Protein AF-A0A7C3L047-F1 (afdb_monomer_lite)

Foldseek 3Di:
DDPDDDDDDPPQDDVRPQKDKDFDPVDDWDQKDKDFDPVFPWDKDWPCPPDNPPCCVPPVDTDIDTDGDIDMDGTDPVRMDMDGD

Radius of gyration: 23.73 Å; chains: 1; bounding box: 47×29×59 Å

pLDDT: mean 83.47, std 9.04, range [54.69, 93.0]

Secondary structure (DSSP, 8-state):
--SS-----TTS-STTTTEEEEE--SS---SEEEEE-TTS--EEEETTSSS--HHHHHH----EEEE--EEEEES-GGGEEEEE-

Structure (mmCIF, N/CA/C/O backbone):
data_AF-A0A7C3L047-F1
#
_entry.id   AF-A0A7C3L047-F1
#
loop_
_atom_site.group_PDB
_atom_site.id
_atom_site.type_symbol
_atom_site.label_atom_id
_atom_site.label_alt_id
_atom_site.label_comp_id
_atom_site.label_asym_id
_atom_site.label_entity_id
_atom_site.label_seq_id
_atom_site.pdbx_PDB_ins_code
_atom_site.Cartn_x
_atom_site.Cartn_y
_atom_site.Cartn_z
_atom_site.occupancy
_atom_site.B_iso_or_equiv
_atom_site.auth_seq_id
_atom_site.auth_comp_id
_atom_site.auth_asym_id
_atom_site.auth_atom_id
_atom_site.pdbx_PDB_model_num
ATOM 1 N N . GLN A 1 1 ? 20.336 -12.577 -24.346 1.00 58.06 1 GLN A N 1
ATOM 2 C CA . GLN A 1 1 ? 19.337 -11.713 -23.678 1.00 58.06 1 GLN A CA 1
ATOM 3 C C . GLN A 1 1 ? 19.978 -11.142 -22.423 1.00 58.06 1 GLN A C 1
ATOM 5 O O . GLN A 1 1 ? 20.709 -11.874 -21.767 1.00 58.06 1 GLN A O 1
ATOM 10 N N . GLY A 1 2 ? 19.786 -9.852 -22.134 1.00 74.94 2 GLY A N 1
ATOM 11 C CA . GLY A 1 2 ? 20.269 -9.253 -20.884 1.00 74.94 2 GLY A CA 1
ATOM 12 C C . GLY A 1 2 ? 19.543 -9.827 -19.662 1.00 74.94 2 GLY A C 1
ATOM 13 O O . GLY A 1 2 ? 18.523 -10.497 -19.803 1.00 74.94 2 GLY A O 1
ATOM 14 N N . LYS A 1 3 ? 20.053 -9.552 -18.455 1.00 84.62 3 LYS A N 1
ATOM 15 C CA . LYS A 1 3 ? 19.473 -10.041 -17.187 1.00 84.62 3 LYS A CA 1
ATOM 16 C C . LYS A 1 3 ? 18.060 -9.492 -16.908 1.00 84.62 3 LYS A C 1
ATOM 18 O O . LYS A 1 3 ? 17.351 -10.036 -16.071 1.00 84.62 3 LYS A O 1
ATOM 23 N N . LEU A 1 4 ? 17.661 -8.422 -17.599 1.00 88.56 4 LEU A N 1
ATOM 24 C CA . LEU A 1 4 ? 16.401 -7.709 -17.402 1.00 88.56 4 LEU A CA 1
ATOM 25 C C . LEU A 1 4 ? 15.502 -7.815 -18.637 1.00 88.56 4 LEU A C 1
ATOM 27 O O . LEU A 1 4 ? 15.978 -7.778 -19.774 1.00 88.56 4 LEU A O 1
ATOM 31 N N . LYS A 1 5 ? 14.189 -7.893 -18.402 1.00 90.31 5 LYS A N 1
ATOM 32 C CA . LYS A 1 5 ? 13.162 -7.816 -19.444 1.00 90.31 5 LYS A CA 1
ATOM 33 C C . LYS A 1 5 ? 12.722 -6.362 -19.605 1.00 90.31 5 LYS A C 1
ATOM 35 O O . LYS A 1 5 ? 12.056 -5.825 -18.725 1.00 90.31 5 LYS A O 1
ATOM 40 N N . LEU A 1 6 ? 13.075 -5.747 -20.731 1.00 90.81 6 LEU A N 1
ATOM 41 C CA . LEU A 1 6 ? 12.622 -4.398 -21.065 1.00 90.81 6 LEU A CA 1
ATOM 42 C C . LEU A 1 6 ? 11.137 -4.420 -21.446 1.00 90.81 6 LEU A C 1
ATOM 44 O O . LEU A 1 6 ? 10.715 -5.218 -22.284 1.00 90.81 6 LEU A O 1
ATOM 48 N N . VAL A 1 7 ? 10.361 -3.522 -20.843 1.00 90.56 7 VAL A N 1
ATOM 49 C CA . VAL A 1 7 ? 8.960 -3.269 -21.186 1.00 90.56 7 VAL A CA 1
ATOM 50 C C . VAL A 1 7 ? 8.816 -1.780 -21.463 1.00 90.56 7 VAL A C 1
ATOM 52 O O . VAL A 1 7 ? 9.09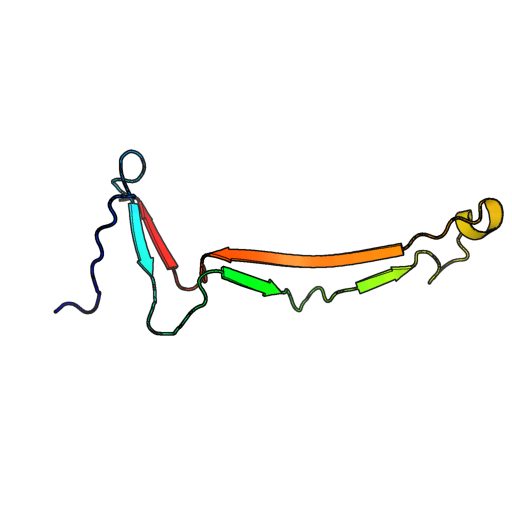4 -0.962 -20.593 1.00 90.56 7 VAL A O 1
ATOM 55 N N . VAL A 1 8 ? 8.384 -1.433 -22.675 1.00 89.94 8 VAL A N 1
ATOM 56 C CA . VAL A 1 8 ? 8.104 -0.045 -23.055 1.00 89.94 8 VAL A CA 1
ATOM 57 C C . VAL A 1 8 ? 6.625 0.221 -22.804 1.00 89.94 8 VAL A C 1
ATOM 59 O O . VAL A 1 8 ? 5.764 -0.397 -23.429 1.00 89.94 8 VAL A O 1
ATOM 62 N N . SER A 1 9 ? 6.332 1.114 -21.860 1.00 88.25 9 SER A N 1
ATOM 63 C CA . SER A 1 9 ? 4.962 1.493 -21.516 1.00 88.25 9 SER A CA 1
ATOM 64 C C . SER A 1 9 ? 4.548 2.744 -22.292 1.00 88.25 9 SER A C 1
ATOM 66 O O . SER A 1 9 ? 5.220 3.767 -22.176 1.00 88.25 9 SER A O 1
ATOM 68 N N . PRO A 1 10 ? 3.422 2.734 -23.029 1.00 90.75 10 PRO A N 1
ATOM 69 C CA . PRO A 1 10 ? 2.916 3.933 -23.695 1.00 90.75 10 PRO A CA 1
ATOM 70 C C . PRO A 1 10 ? 2.371 4.983 -22.712 1.00 90.75 10 PRO A C 1
ATOM 72 O O . PRO A 1 10 ? 2.039 6.085 -23.138 1.00 90.75 10 PRO A O 1
ATOM 75 N N . TYR A 1 11 ? 2.264 4.645 -21.423 1.00 88.50 11 TYR A N 1
ATOM 76 C CA . TYR A 1 11 ? 1.716 5.513 -20.379 1.00 88.50 11 TYR A CA 1
ATOM 77 C C . TYR A 1 11 ? 2.770 6.387 -19.682 1.00 88.50 11 TYR A C 1
ATOM 79 O O . TYR A 1 11 ? 2.402 7.318 -18.974 1.00 88.50 11 TYR A O 1
ATOM 87 N N . LEU A 1 12 ? 4.064 6.111 -19.876 1.00 87.38 12 LEU A N 1
ATOM 88 C CA . LEU A 1 12 ? 5.161 6.940 -19.367 1.00 87.38 12 LEU A CA 1
ATOM 89 C C . LEU A 1 12 ? 5.555 7.946 -20.451 1.00 87.38 12 LEU A C 1
ATOM 91 O O . LEU A 1 12 ? 6.432 7.663 -21.260 1.00 87.38 12 LEU A O 1
ATOM 95 N N . ARG A 1 13 ? 4.818 9.059 -20.540 1.00 89.94 13 ARG A N 1
ATOM 96 C CA . ARG A 1 13 ? 5.028 10.103 -21.555 1.00 89.94 13 ARG A CA 1
ATOM 97 C C . ARG A 1 13 ? 4.942 11.510 -20.962 1.00 89.94 13 ARG A C 1
ATOM 99 O O . ARG A 1 13 ? 4.255 11.713 -19.958 1.00 89.94 13 ARG A O 1
ATOM 106 N N . GLY A 1 14 ? 5.556 12.487 -21.625 1.00 90.81 14 GLY A N 1
ATOM 107 C CA . GLY A 1 14 ? 5.491 13.905 -21.275 1.00 90.81 14 GLY A CA 1
ATOM 108 C C . GLY A 1 14 ? 6.347 14.210 -20.051 1.00 90.81 14 GLY A C 1
ATOM 109 O O . GLY A 1 14 ? 7.558 14.038 -20.072 1.00 90.81 14 GLY A O 1
ATOM 110 N N . SER A 1 15 ? 5.725 14.610 -18.940 1.00 90.62 15 SER A N 1
ATOM 111 C CA . SER A 1 15 ? 6.448 14.891 -17.687 1.00 90.62 15 SER A CA 1
ATOM 112 C C . SER A 1 15 ? 7.181 13.680 -17.093 1.00 90.62 15 SER A C 1
ATOM 114 O O . SER A 1 15 ? 7.907 13.842 -16.116 1.00 90.62 15 SER A O 1
ATOM 116 N N . TYR A 1 16 ? 6.976 12.484 -17.652 1.00 89.62 16 TYR A N 1
ATOM 117 C CA . TYR A 1 16 ? 7.589 11.233 -17.214 1.00 89.62 16 TYR A CA 1
ATOM 118 C C . TYR A 1 16 ? 8.614 10.664 -18.206 1.00 89.62 16 TYR A C 1
ATOM 120 O O . TYR A 1 16 ? 9.022 9.518 -18.037 1.00 89.62 16 TYR A O 1
ATOM 128 N N . ASP A 1 17 ? 9.011 11.418 -19.235 1.00 90.50 17 ASP A N 1
ATOM 129 C CA . ASP A 1 17 ? 9.900 10.915 -20.297 1.00 90.50 17 ASP A CA 1
ATOM 130 C C . ASP A 1 17 ? 11.281 10.486 -19.765 1.00 90.50 17 ASP A C 1
ATOM 132 O O . ASP A 1 17 ? 11.840 9.493 -20.226 1.00 90.50 17 ASP A O 1
ATOM 136 N N . ASP A 1 18 ? 11.781 11.169 -18.732 1.00 92.88 18 ASP A N 1
ATOM 137 C CA . ASP A 1 18 ? 13.073 10.876 -18.094 1.00 92.88 18 ASP A CA 1
ATOM 138 C C . ASP A 1 18 ? 12.981 9.826 -16.973 1.00 92.88 18 ASP A C 1
ATOM 140 O O . ASP A 1 18 ? 13.970 9.522 -16.302 1.00 92.88 18 ASP A O 1
ATOM 144 N N . TYR A 1 19 ? 11.789 9.273 -16.728 1.00 93.00 19 TYR A N 1
ATOM 145 C CA . TYR A 1 19 ? 11.565 8.338 -15.633 1.00 93.00 19 TYR A CA 1
ATOM 146 C C . TYR A 1 19 ? 11.832 6.913 -16.094 1.00 93.00 19 TYR A C 1
ATOM 148 O O . TYR A 1 19 ? 11.320 6.448 -17.114 1.00 93.00 19 TYR A O 1
ATOM 156 N N . TRP A 1 20 ? 12.549 6.163 -15.266 1.00 91.19 20 TRP A N 1
ATOM 157 C CA . TRP A 1 20 ? 12.691 4.724 -15.437 1.00 91.19 20 TRP A CA 1
ATOM 158 C C . TRP A 1 20 ? 12.293 3.988 -14.163 1.00 91.19 20 TRP A C 1
ATOM 160 O O . TRP A 1 20 ? 12.462 4.484 -13.050 1.00 91.19 20 TRP A O 1
ATOM 170 N N . PHE A 1 21 ? 11.775 2.772 -14.342 1.00 91.38 21 PHE A N 1
ATOM 171 C CA . PHE A 1 21 ? 11.365 1.899 -13.249 1.00 91.38 21 PHE A CA 1
ATOM 172 C C . PHE A 1 21 ? 11.907 0.487 -13.463 1.00 91.38 21 PHE A C 1
ATOM 174 O O . PHE A 1 21 ? 11.886 -0.046 -14.574 1.00 91.38 21 PHE A O 1
ATOM 181 N N . LEU A 1 22 ? 12.359 -0.133 -12.381 1.00 91.12 22 LEU A N 1
ATOM 182 C CA . LEU A 1 22 ? 12.784 -1.521 -12.309 1.00 91.12 22 LEU A CA 1
ATOM 183 C C . LEU A 1 22 ? 11.922 -2.237 -11.271 1.00 91.12 22 LEU A C 1
ATOM 185 O O . LEU A 1 22 ? 11.882 -1.835 -10.112 1.00 91.12 22 LEU A O 1
ATOM 189 N N . LEU A 1 23 ? 11.252 -3.308 -11.689 1.00 89.81 23 LEU A N 1
ATOM 190 C CA . LEU A 1 23 ? 10.375 -4.102 -10.832 1.00 89.81 23 LEU A CA 1
ATOM 191 C C . LEU A 1 23 ? 10.917 -5.528 -10.713 1.00 89.81 23 LEU A C 1
ATOM 193 O O . LEU A 1 23 ? 11.117 -6.202 -11.729 1.00 89.81 23 LEU A O 1
ATOM 197 N N . ASP A 1 24 ? 11.108 -6.009 -9.486 1.00 90.12 24 ASP A N 1
ATOM 198 C CA . ASP A 1 24 ? 11.342 -7.431 -9.240 1.00 90.12 24 ASP A CA 1
ATOM 199 C C . ASP A 1 24 ? 10.012 -8.193 -9.338 1.00 90.12 24 ASP A C 1
ATOM 201 O O . ASP A 1 24 ? 9.120 -8.058 -8.502 1.00 90.12 24 ASP A O 1
ATOM 205 N N . SER A 1 25 ? 9.885 -8.989 -10.401 1.00 86.62 25 SER A N 1
ATOM 206 C CA . SER A 1 25 ? 8.719 -9.831 -10.705 1.00 86.62 25 SER A CA 1
ATOM 207 C C . SER A 1 25 ? 9.037 -11.327 -10.624 1.00 86.62 25 SER A C 1
ATOM 209 O O . SER A 1 25 ? 8.304 -12.154 -11.166 1.00 86.62 25 SER A O 1
ATOM 211 N N . THR A 1 26 ? 10.127 -11.701 -9.945 1.00 87.88 26 THR A N 1
ATOM 212 C CA . THR A 1 26 ? 10.538 -13.109 -9.795 1.00 87.88 26 THR A CA 1
ATOM 213 C C . THR A 1 26 ? 9.520 -13.958 -9.034 1.00 87.88 26 THR A C 1
ATOM 215 O O . THR A 1 26 ? 9.470 -15.175 -9.215 1.00 87.88 26 THR A O 1
ATOM 218 N N . ARG A 1 27 ? 8.695 -13.331 -8.189 1.00 84.81 27 ARG A N 1
ATOM 219 C CA . ARG A 1 27 ? 7.641 -13.983 -7.409 1.00 84.81 27 ARG A CA 1
ATOM 220 C C . ARG A 1 27 ? 6.272 -13.469 -7.829 1.00 84.81 27 ARG A C 1
ATOM 222 O O . ARG A 1 27 ? 6.112 -12.303 -8.178 1.00 84.81 27 ARG A O 1
ATOM 229 N N . ALA A 1 28 ? 5.268 -14.336 -7.740 1.00 85.06 28 ALA A N 1
ATOM 230 C CA . ALA A 1 28 ? 3.886 -13.935 -7.949 1.00 85.06 28 ALA A CA 1
ATOM 231 C C . ALA A 1 28 ? 3.449 -12.977 -6.830 1.00 85.06 28 ALA A C 1
ATOM 233 O O . ALA A 1 28 ? 3.419 -13.345 -5.655 1.00 85.06 28 ALA A O 1
ATOM 234 N N . VAL A 1 29 ? 3.100 -11.749 -7.208 1.00 83.75 29 VAL A N 1
ATOM 235 C CA . VAL A 1 29 ? 2.591 -10.711 -6.309 1.00 83.75 29 VAL A CA 1
ATOM 236 C C . VAL A 1 29 ? 1.182 -10.340 -6.762 1.00 83.75 29 VAL A C 1
ATOM 238 O O . VAL A 1 29 ? 0.912 -10.237 -7.959 1.00 83.75 29 VAL A O 1
ATOM 241 N N . ARG A 1 30 ? 0.258 -10.171 -5.811 1.00 85.75 30 ARG A N 1
ATOM 242 C CA . ARG A 1 30 ? -1.100 -9.706 -6.124 1.00 85.75 30 ARG A CA 1
ATOM 243 C C . ARG A 1 30 ? -1.053 -8.267 -6.637 1.00 85.75 30 ARG A C 1
ATOM 245 O O . ARG A 1 30 ? -0.270 -7.462 -6.145 1.00 85.75 30 ARG A O 1
ATOM 252 N N . SER A 1 31 ? -1.930 -7.938 -7.584 1.00 83.25 31 SER A N 1
ATOM 253 C CA . SER A 1 31 ? -2.027 -6.580 -8.133 1.00 83.25 31 SER A CA 1
ATOM 254 C C . SER A 1 31 ? -2.391 -5.546 -7.067 1.00 83.25 31 SER A C 1
ATOM 256 O O . SER A 1 31 ? -1.855 -4.446 -7.097 1.00 83.25 31 SER A O 1
ATOM 258 N N . VAL A 1 32 ? -3.245 -5.914 -6.107 1.00 89.69 32 VAL A N 1
ATOM 259 C CA . VAL A 1 32 ? -3.630 -5.088 -4.955 1.00 89.69 32 VAL A CA 1
ATOM 260 C C . VAL A 1 32 ? -3.262 -5.810 -3.665 1.00 89.69 32 VAL A C 1
ATOM 262 O O . VAL A 1 32 ? -3.583 -6.991 -3.489 1.00 89.69 32 VAL A O 1
ATOM 265 N N . ILE A 1 33 ? -2.594 -5.094 -2.761 1.00 90.75 33 ILE A N 1
ATOM 266 C CA . ILE A 1 33 ? -2.096 -5.639 -1.498 1.00 90.75 33 ILE A CA 1
ATOM 267 C C . ILE A 1 33 ? -2.590 -4.780 -0.342 1.00 90.75 33 ILE A C 1
ATOM 269 O O . ILE A 1 33 ? -2.371 -3.571 -0.316 1.00 90.75 33 ILE A O 1
ATOM 273 N N . LEU A 1 34 ? -3.219 -5.434 0.635 1.00 90.69 34 LEU A N 1
ATOM 274 C CA . LEU A 1 34 ? -3.485 -4.873 1.954 1.00 90.69 34 LEU A CA 1
ATOM 275 C C . L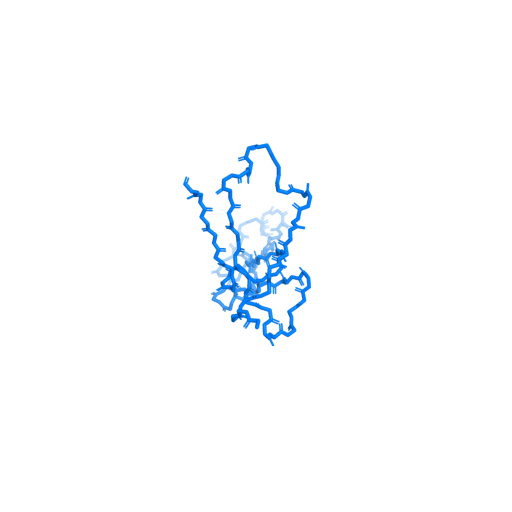EU A 1 34 ? -2.294 -5.188 2.864 1.00 90.69 34 LEU A C 1
ATOM 277 O O . LEU A 1 34 ? -2.037 -6.349 3.179 1.00 90.69 34 LEU A O 1
ATOM 281 N N . GLN A 1 35 ? -1.578 -4.155 3.295 1.00 88.94 35 GLN A N 1
ATOM 282 C CA . GLN A 1 35 ? -0.534 -4.253 4.309 1.00 88.94 35 GLN A CA 1
ATOM 283 C C . GLN A 1 35 ? -1.140 -3.906 5.670 1.00 88.94 35 GLN A C 1
ATOM 285 O O . GLN A 1 35 ? -1.463 -2.749 5.952 1.00 88.94 35 GLN A O 1
ATOM 290 N N . GLN A 1 36 ? -1.302 -4.926 6.509 1.00 89.50 36 GLN A N 1
ATOM 291 C CA . GLN A 1 36 ? -1.710 -4.763 7.901 1.00 89.50 36 GLN A CA 1
ATOM 292 C C . GLN A 1 36 ? -0.469 -4.552 8.764 1.00 89.50 36 GLN A C 1
ATOM 294 O O . GLN A 1 36 ? 0.504 -5.302 8.659 1.00 89.50 36 GLN A O 1
ATOM 299 N N . ARG A 1 37 ? -0.487 -3.514 9.601 1.00 85.38 37 ARG A N 1
ATOM 300 C CA . ARG A 1 37 ? 0.606 -3.244 10.533 1.00 85.38 37 ARG A CA 1
ATOM 301 C C . ARG A 1 37 ? 0.419 -4.069 11.800 1.00 85.38 37 ARG A C 1
ATOM 303 O O . ARG A 1 37 ? -0.552 -3.878 12.520 1.00 85.38 37 ARG A O 1
ATOM 310 N N . SER A 1 38 ? 1.365 -4.961 12.077 1.00 82.31 38 SER A N 1
ATOM 311 C CA . SER A 1 38 ? 1.330 -5.812 13.270 1.00 82.31 38 SER A CA 1
ATOM 312 C C . SER A 1 38 ? 1.590 -5.049 14.573 1.00 82.31 38 SER A C 1
ATOM 314 O O . SER A 1 38 ? 1.214 -5.535 15.630 1.00 82.31 38 SER A O 1
ATOM 316 N N . ASP A 1 39 ? 2.217 -3.867 14.519 1.00 83.00 39 ASP A N 1
ATOM 317 C CA . ASP A 1 39 ? 2.481 -3.027 15.699 1.00 83.00 39 ASP A CA 1
ATOM 318 C C . ASP A 1 39 ? 1.246 -2.287 16.227 1.00 83.00 39 ASP A C 1
ATOM 320 O O . ASP A 1 39 ? 1.272 -1.799 17.350 1.00 83.00 39 ASP A O 1
ATOM 324 N N . VAL A 1 40 ? 0.178 -2.188 15.431 1.00 80.06 40 VAL A N 1
ATOM 325 C CA . VAL A 1 40 ? -1.108 -1.638 15.876 1.00 80.06 40 VAL A CA 1
ATOM 326 C C . VAL A 1 40 ? -2.191 -2.638 15.488 1.00 80.06 40 VAL A C 1
ATOM 328 O O . VAL A 1 40 ? -2.801 -2.482 14.421 1.00 80.06 40 VAL A O 1
ATOM 331 N N . PRO A 1 41 ? -2.398 -3.693 16.301 1.00 77.25 41 PRO A N 1
ATOM 332 C CA . PRO A 1 41 ? -3.511 -4.602 16.089 1.00 77.25 41 PRO A CA 1
ATOM 333 C C . PRO A 1 41 ? -4.834 -3.833 16.177 1.00 77.25 41 PRO A C 1
ATOM 335 O O . PRO A 1 41 ? -4.892 -2.698 16.652 1.00 77.25 41 PRO A O 1
ATOM 338 N N . VAL A 1 42 ? -5.908 -4.445 15.681 1.00 80.62 42 VAL A N 1
ATOM 339 C CA . VAL A 1 42 ? -7.244 -3.865 15.823 1.00 80.62 42 VAL A CA 1
ATOM 340 C C . VAL A 1 42 ? -7.585 -3.831 17.304 1.00 80.62 42 VAL A C 1
ATOM 342 O O . VAL A 1 42 ? -7.833 -4.868 17.914 1.00 80.62 42 VAL A O 1
ATOM 345 N N . GLU A 1 43 ? -7.584 -2.632 17.867 1.00 78.19 43 GLU A N 1
ATOM 346 C CA . GLU A 1 43 ? -7.878 -2.412 19.274 1.00 78.19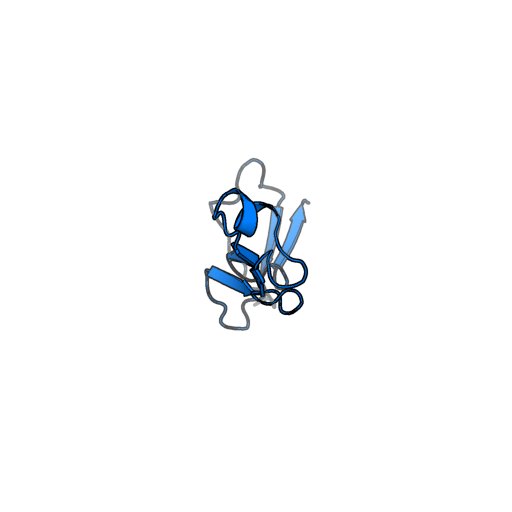 43 GLU A CA 1
ATOM 347 C C . GLU A 1 43 ? -9.265 -1.804 19.392 1.00 78.19 43 GLU A C 1
ATOM 349 O O . GLU A 1 43 ? -9.541 -0.712 18.882 1.00 78.19 43 GLU A O 1
ATOM 354 N N . PHE A 1 44 ? -10.140 -2.545 20.062 1.00 80.38 44 PHE A N 1
ATOM 355 C CA . PHE A 1 44 ? -11.416 -2.033 20.517 1.00 80.38 44 PHE A CA 1
ATOM 356 C C . PHE A 1 44 ? -11.207 -1.359 21.869 1.00 80.38 44 PHE A C 1
ATOM 358 O O . PHE A 1 44 ? -10.745 -1.996 22.817 1.00 80.38 44 PHE A O 1
ATOM 365 N N . SER A 1 45 ? -11.548 -0.079 21.956 1.00 78.25 45 SER A N 1
ATOM 366 C CA . SER A 1 45 ? -11.500 0.672 23.203 1.00 78.25 45 SER A CA 1
ATOM 367 C C . SER A 1 45 ? -12.894 1.156 23.574 1.00 78.25 45 SER A C 1
ATOM 369 O O . SER A 1 45 ? -13.612 1.758 22.774 1.00 78.25 45 SER A O 1
ATOM 371 N N . ALA A 1 46 ? -13.278 0.886 24.817 1.00 79.44 46 ALA A N 1
ATOM 372 C CA . ALA A 1 46 ? -14.440 1.489 25.445 1.00 79.44 46 ALA A CA 1
ATOM 373 C C . ALA A 1 46 ? -13.933 2.551 26.416 1.00 79.44 46 ALA A C 1
ATOM 375 O O . ALA 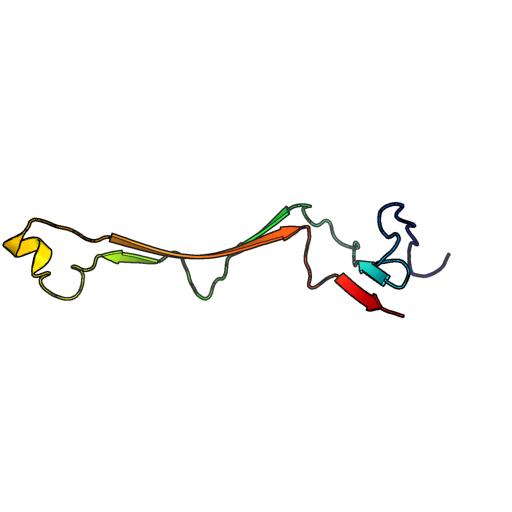A 1 46 ? -13.062 2.269 27.239 1.00 79.44 46 ALA A O 1
ATOM 376 N N . LEU A 1 47 ? -14.482 3.763 26.347 1.00 69.50 47 LEU A N 1
ATOM 377 C CA . LEU A 1 47 ? -14.062 4.851 27.240 1.00 69.50 47 LEU A CA 1
ATOM 378 C C . LEU A 1 47 ? -14.354 4.539 28.724 1.00 69.50 47 LEU A C 1
ATOM 380 O O . LEU A 1 47 ? -13.804 5.165 29.620 1.00 69.50 47 LEU A O 1
ATOM 384 N N . GLU A 1 48 ? -15.208 3.550 28.975 1.00 69.19 48 GLU A N 1
ATOM 385 C CA . GLU A 1 48 ? -15.625 3.097 30.302 1.00 69.19 48 GLU A CA 1
ATOM 386 C C . GLU A 1 48 ? -14.636 2.134 30.963 1.00 69.19 48 GLU A C 1
ATOM 388 O O . GLU A 1 48 ? -14.768 1.842 32.148 1.00 69.19 48 GLU A O 1
ATOM 393 N N . SER A 1 49 ? -13.645 1.619 30.223 1.00 59.25 49 SER A N 1
ATOM 394 C CA . SER A 1 49 ? -12.819 0.498 30.690 1.00 59.25 49 SER A CA 1
ATOM 395 C C . SER A 1 49 ? -11.783 0.869 31.761 1.00 59.25 49 SER A C 1
ATOM 397 O O . SER A 1 49 ? -11.009 0.006 32.167 1.00 59.25 49 SER A O 1
ATOM 399 N N . GLY A 1 50 ? -11.724 2.127 32.208 1.00 56.00 50 GLY A N 1
ATOM 400 C CA . GLY A 1 50 ? -10.730 2.587 33.189 1.00 56.00 50 GLY A CA 1
ATOM 401 C C . GLY A 1 50 ? -11.211 3.640 34.187 1.00 56.00 50 GLY A C 1
ATOM 402 O O . GLY A 1 50 ? -10.569 3.838 35.215 1.00 56.00 50 GLY A O 1
ATOM 403 N N . SER A 1 51 ? -12.340 4.298 33.938 1.00 54.69 51 SER A N 1
ATOM 404 C CA . SER A 1 51 ? -12.913 5.291 34.843 1.00 54.69 51 SER A CA 1
ATOM 405 C C . SER A 1 51 ? -14.421 5.349 34.641 1.00 54.69 51 SER A C 1
ATOM 407 O O . SER A 1 51 ? -14.914 5.220 33.523 1.00 54.69 51 SER A O 1
ATOM 409 N N . GLN A 1 52 ? -15.162 5.522 35.737 1.00 60.59 52 GLN A N 1
ATOM 410 C CA . GLN A 1 52 ? -16.601 5.766 35.693 1.00 60.59 52 GLN A CA 1
ATOM 411 C C . GLN A 1 52 ? -16.859 7.000 34.823 1.00 60.59 52 GLN A C 1
ATOM 413 O O . GLN A 1 52 ? -16.592 8.135 35.216 1.00 60.59 52 GLN A O 1
ATOM 418 N N . SER A 1 53 ? -17.306 6.740 33.601 1.00 67.06 53 SER A N 1
ATOM 419 C CA . SER A 1 53 ? -17.577 7.733 32.576 1.00 67.06 53 SER A CA 1
ATOM 420 C C . SER A 1 53 ? -18.716 8.639 33.053 1.00 67.06 53 SER A C 1
ATOM 422 O O . SER A 1 53 ? -19.863 8.211 33.172 1.00 67.06 53 SER A O 1
ATOM 424 N N . GLU A 1 54 ? -18.412 9.910 33.330 1.00 73.19 54 GLU A N 1
ATOM 425 C CA . GLU A 1 54 ? -19.409 10.908 33.752 1.00 73.19 54 GLU A CA 1
ATOM 426 C C . GLU A 1 54 ? -20.553 11.035 32.729 1.00 73.19 54 GLU A C 1
ATOM 428 O O . GLU A 1 54 ? -21.699 11.323 33.078 1.00 73.19 54 GLU A O 1
ATOM 433 N N . SER A 1 55 ? -20.247 10.815 31.444 1.00 71.44 55 SER A N 1
ATOM 434 C CA . SER A 1 55 ? -21.234 10.846 30.366 1.00 71.44 55 SER A CA 1
ATOM 435 C C . SER A 1 55 ? -22.146 9.626 30.346 1.00 71.44 55 SER A C 1
ATOM 437 O O . SER A 1 55 ? -23.290 9.765 29.917 1.00 71.44 55 SER A O 1
ATOM 439 N N . ALA A 1 56 ? -21.666 8.468 30.801 1.00 70.50 56 ALA A N 1
ATOM 440 C CA . ALA A 1 56 ? -22.498 7.284 30.971 1.00 70.50 56 ALA A CA 1
ATOM 441 C C . ALA A 1 56 ? -23.486 7.509 32.122 1.00 70.50 56 ALA A C 1
ATOM 443 O O . ALA A 1 56 ? -24.678 7.321 31.940 1.00 70.50 56 ALA A O 1
ATOM 444 N N . TRP A 1 57 ? -23.019 8.043 33.258 1.00 70.25 57 TRP A N 1
ATOM 445 C CA . TRP A 1 57 ? -23.865 8.268 34.437 1.00 70.25 57 TRP A CA 1
ATOM 446 C C . TRP A 1 57 ? -24.896 9.399 34.280 1.00 70.25 57 TRP A C 1
ATOM 448 O O . TRP A 1 57 ? -26.073 9.207 34.563 1.00 70.25 57 TRP A O 1
ATOM 458 N N . TRP A 1 58 ? -24.486 10.594 33.839 1.00 80.62 58 TRP A N 1
ATOM 459 C CA . TRP A 1 58 ? -25.404 11.745 33.779 1.00 80.62 58 TRP A CA 1
ATOM 460 C C . TRP A 1 58 ? -26.260 11.799 32.517 1.00 80.62 58 TRP A C 1
ATOM 462 O O . TRP A 1 58 ? -27.224 12.563 32.468 1.00 80.62 58 TRP A O 1
ATOM 472 N N . ARG A 1 59 ? -25.845 11.105 31.451 1.00 82.56 59 ARG A N 1
ATOM 473 C CA . ARG A 1 59 ? -26.405 11.304 30.106 1.00 82.56 59 ARG A CA 1
ATOM 474 C C . ARG A 1 59 ? -26.686 10.007 29.347 1.00 82.56 59 ARG A C 1
ATOM 476 O O . ARG A 1 59 ? -27.055 10.118 28.181 1.00 82.56 59 ARG A O 1
ATOM 483 N N . ASP A 1 60 ? -26.480 8.830 29.945 1.00 75.12 60 ASP A N 1
ATOM 484 C CA . ASP A 1 60 ? -26.621 7.524 29.276 1.00 75.12 60 ASP A CA 1
ATOM 485 C C . ASP A 1 60 ? -25.882 7.459 27.922 1.00 75.12 60 ASP A C 1
ATOM 487 O O . ASP A 1 60 ? -26.371 6.914 26.929 1.00 75.12 60 ASP A O 1
ATOM 491 N N . ARG A 1 61 ? -24.684 8.064 27.837 1.00 74.38 61 ARG A N 1
ATOM 492 C CA . ARG A 1 61 ? -23.870 8.060 26.610 1.00 74.38 61 ARG A CA 1
ATOM 493 C C . ARG A 1 61 ? -22.595 7.243 26.756 1.00 74.38 61 ARG A C 1
ATOM 495 O O . ARG A 1 61 ? -21.697 7.597 27.523 1.00 74.38 61 ARG A O 1
ATOM 502 N N . TYR A 1 62 ? -22.509 6.232 25.897 1.00 78.88 62 TYR A N 1
ATOM 503 C CA . TYR A 1 62 ? -21.445 5.242 25.813 1.00 78.88 62 TYR A CA 1
ATOM 504 C 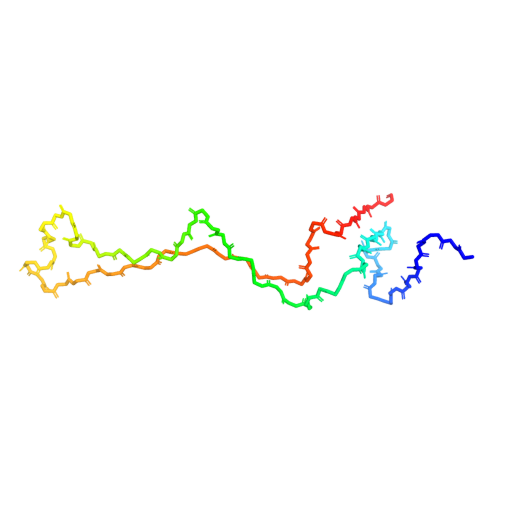C . TYR A 1 62 ? -20.572 5.508 24.582 1.00 78.88 62 TYR A C 1
ATOM 506 O O . TYR A 1 62 ? -21.087 5.691 23.476 1.00 78.88 62 TYR A O 1
ATOM 514 N N . PHE A 1 63 ? -19.251 5.538 24.763 1.00 79.31 63 PHE A N 1
ATOM 515 C CA . PHE A 1 63 ? -18.298 5.807 23.684 1.00 79.31 63 PHE A CA 1
ATOM 516 C C . PHE A 1 63 ? -17.434 4.583 23.396 1.00 79.31 63 PHE A C 1
ATOM 518 O O . PHE A 1 63 ? -16.732 4.079 24.277 1.00 79.31 63 PHE A O 1
ATOM 525 N N . TYR A 1 64 ? -17.445 4.173 22.129 1.00 84.44 64 TYR A N 1
ATOM 526 C CA . TYR A 1 64 ? -16.654 3.065 21.611 1.00 84.44 64 TYR A CA 1
ATOM 527 C C . TYR A 1 64 ? -15.808 3.541 20.436 1.00 84.44 64 TYR A C 1
ATOM 529 O O . TYR A 1 64 ? -16.288 4.264 19.559 1.00 84.44 64 TYR A O 1
ATOM 537 N N . GLY A 1 65 ? -14.545 3.135 20.428 1.00 84.06 65 GLY A N 1
ATOM 538 C CA . GLY A 1 65 ? -13.595 3.424 19.368 1.00 84.06 65 GLY A CA 1
ATOM 539 C C . GLY A 1 65 ? -12.957 2.145 18.847 1.00 84.06 65 GLY A C 1
ATOM 540 O O . GLY A 1 65 ? -12.769 1.174 19.578 1.00 84.06 65 GLY A O 1
ATOM 541 N N . VAL A 1 66 ? -12.598 2.161 17.567 1.00 86.94 66 VAL A N 1
ATOM 542 C CA . VAL A 1 66 ? -11.743 1.138 16.966 1.00 86.94 66 VAL A CA 1
ATOM 543 C C . VAL A 1 66 ? -10.537 1.838 16.371 1.00 86.94 66 VAL A C 1
ATOM 545 O O . VAL A 1 66 ? -10.682 2.755 15.558 1.00 86.94 66 VAL A O 1
ATOM 548 N N . ARG A 1 67 ? -9.342 1.403 16.765 1.00 85.00 67 ARG A N 1
ATOM 549 C CA . ARG A 1 67 ? -8.088 1.881 16.184 1.00 85.00 67 ARG A CA 1
ATOM 550 C C . ARG A 1 67 ? -7.459 0.771 15.358 1.00 85.00 67 ARG A C 1
ATOM 552 O O . ARG A 1 67 ? -7.266 -0.337 15.841 1.00 85.00 67 ARG A O 1
ATOM 559 N N . ALA A 1 68 ? -7.105 1.089 14.119 1.00 87.25 68 ALA A N 1
ATOM 560 C CA . ALA A 1 68 ? -6.333 0.207 13.258 1.00 87.25 68 ALA A CA 1
ATOM 561 C C . ALA A 1 68 ? -5.494 1.026 12.273 1.00 87.25 68 ALA A C 1
ATOM 563 O O . ALA A 1 68 ? -5.819 2.179 11.972 1.00 87.25 68 ALA A O 1
ATOM 564 N N . ARG A 1 69 ? -4.405 0.439 11.769 1.00 88.31 69 ARG A N 1
ATOM 565 C CA . ARG A 1 69 ? -3.551 1.066 10.751 1.00 88.31 69 ARG A CA 1
ATOM 566 C C . ARG A 1 69 ? -3.324 0.109 9.593 1.00 88.31 69 ARG A C 1
ATOM 568 O O . ARG A 1 69 ? -2.789 -0.984 9.768 1.00 88.31 69 ARG A O 1
ATOM 575 N N . TYR A 1 70 ? -3.676 0.576 8.404 1.00 90.31 70 TYR A N 1
ATOM 576 C CA . TYR A 1 70 ? -3.587 -0.185 7.167 1.00 90.31 70 TYR A CA 1
ATOM 577 C C . TYR A 1 70 ? -2.935 0.648 6.072 1.00 90.31 70 TYR A C 1
ATOM 579 O O . TYR A 1 70 ? -2.987 1.877 6.101 1.00 90.31 70 TYR A O 1
ATOM 587 N N . ASN A 1 71 ? -2.360 -0.038 5.093 1.00 89.88 71 ASN A N 1
ATOM 588 C CA . ASN A 1 71 ? -2.020 0.538 3.802 1.00 89.88 71 ASN A CA 1
ATOM 589 C C . ASN A 1 71 ? -2.585 -0.356 2.695 1.00 89.88 71 ASN A C 1
ATOM 591 O O . ASN A 1 71 ? -2.596 -1.580 2.835 1.00 89.88 71 ASN A O 1
ATOM 595 N N . VAL A 1 72 ? -3.059 0.245 1.608 1.00 91.44 72 VAL A N 1
ATOM 596 C CA . VAL A 1 72 ? -3.559 -0.472 0.432 1.00 91.44 72 VAL A CA 1
ATOM 597 C C . VAL A 1 72 ? -2.950 0.173 -0.797 1.00 91.44 72 VAL A C 1
ATOM 599 O O . VAL A 1 72 ? -3.006 1.390 -0.951 1.00 91.44 72 VAL A O 1
ATOM 602 N N . GLY A 1 73 ? -2.371 -0.640 -1.671 1.00 88.81 73 GLY A N 1
ATOM 603 C CA . GLY A 1 73 ? -1.723 -0.129 -2.869 1.00 88.81 73 GLY A CA 1
ATOM 604 C C . GLY A 1 73 ? -1.506 -1.185 -3.937 1.00 88.81 73 GLY A C 1
ATOM 605 O O . GLY A 1 73 ? -1.826 -2.366 -3.759 1.00 88.81 73 GLY A O 1
ATOM 606 N N . TYR A 1 74 ? -0.965 -0.715 -5.057 1.00 86.44 74 TYR A N 1
ATOM 607 C CA . TYR A 1 74 ? -0.614 -1.549 -6.194 1.00 86.44 74 TYR A CA 1
ATOM 608 C C . TYR A 1 74 ? 0.785 -2.134 -6.023 1.00 86.44 74 TYR A C 1
ATOM 610 O O . TYR A 1 74 ? 1.760 -1.392 -5.912 1.00 86.44 74 TYR A O 1
ATOM 618 N N . GLY A 1 75 ? 0.875 -3.465 -6.029 1.00 84.56 75 GLY A N 1
ATOM 619 C CA . GLY A 1 75 ? 2.138 -4.182 -5.849 1.00 84.56 75 GLY A CA 1
ATOM 620 C C . GLY A 1 75 ? 2.852 -3.878 -4.523 1.00 84.56 75 GLY A C 1
ATOM 621 O O . GLY A 1 75 ? 2.293 -3.289 -3.596 1.00 84.56 75 GLY A O 1
ATOM 622 N N . LEU A 1 76 ? 4.104 -4.329 -4.419 1.00 86.19 76 LEU A N 1
ATOM 623 C CA . LEU A 1 76 ? 4.986 -4.029 -3.291 1.00 86.19 76 LEU A CA 1
ATOM 624 C C . LEU A 1 76 ? 5.964 -2.935 -3.705 1.00 86.19 76 LEU A C 1
ATOM 626 O O . LEU A 1 76 ? 6.763 -3.114 -4.619 1.00 86.19 76 LEU A O 1
ATOM 630 N N . TRP A 1 77 ? 5.939 -1.808 -3.004 1.00 85.12 77 TRP A N 1
ATOM 631 C CA . TRP A 1 77 ? 6.875 -0.718 -3.273 1.00 85.12 77 TRP A CA 1
ATOM 632 C C . TRP A 1 77 ? 8.322 -1.112 -2.937 1.00 85.12 77 TRP A C 1
ATOM 634 O O . TRP A 1 77 ? 9.249 -0.620 -3.566 1.00 85.12 77 TRP A O 1
ATOM 644 N N . GLN A 1 78 ? 8.528 -2.051 -2.004 1.00 87.94 78 GLN A N 1
ATOM 645 C CA . GLN A 1 78 ? 9.858 -2.548 -1.627 1.00 87.94 78 GLN A CA 1
ATOM 646 C C . GLN A 1 78 ? 10.560 -3.333 -2.748 1.00 87.94 78 GLN A C 1
ATOM 648 O O . GLN A 1 78 ? 11.768 -3.539 -2.683 1.00 87.94 78 GLN A O 1
ATOM 653 N N . THR A 1 79 ? 9.814 -3.799 -3.754 1.00 90.00 79 THR A N 1
ATOM 654 C CA . THR A 1 79 ? 10.343 -4.550 -4.906 1.00 90.00 79 THR A CA 1
ATOM 655 C C . THR A 1 79 ? 10.462 -3.681 -6.157 1.00 90.00 79 THR A C 1
ATOM 657 O O . THR A 1 79 ? 10.625 -4.204 -7.260 1.00 90.00 79 THR A O 1
ATOM 660 N N . ALA A 1 80 ? 10.334 -2.364 -6.002 1.00 90.56 80 ALA A N 1
ATOM 661 C CA . ALA A 1 80 ? 10.386 -1.399 -7.082 1.00 90.56 80 ALA A CA 1
ATOM 662 C C . ALA A 1 80 ? 11.513 -0.393 -6.838 1.00 90.56 80 ALA A C 1
ATOM 664 O O . ALA A 1 80 ? 11.679 0.120 -5.734 1.00 90.56 80 ALA A O 1
ATOM 665 N N . TYR A 1 81 ? 12.260 -0.091 -7.891 1.00 92.06 81 TYR A N 1
ATOM 666 C CA . TYR A 1 81 ? 13.196 1.025 -7.948 1.00 92.06 81 TYR A CA 1
ATOM 667 C C . TYR A 1 81 ? 12.839 1.923 -9.122 1.00 92.06 81 TYR A C 1
ATOM 669 O O . TYR A 1 81 ? 12.292 1.462 -10.121 1.00 92.06 81 TYR A O 1
ATOM 677 N N . GLY A 1 82 ? 13.173 3.198 -9.018 1.00 92.81 82 GLY A N 1
ATOM 678 C CA . GLY A 1 82 ? 13.070 4.129 -10.127 1.00 92.81 82 GLY A CA 1
ATOM 679 C C . GLY A 1 82 ? 13.794 5.422 -9.813 1.00 92.81 82 GLY A C 1
ATOM 680 O O . GLY A 1 82 ? 14.048 5.730 -8.646 1.00 92.81 82 GLY A O 1
ATOM 681 N N . ALA A 1 83 ? 14.147 6.150 -10.860 1.00 91.81 83 ALA A N 1
ATOM 682 C CA . ALA A 1 83 ? 14.739 7.472 -10.755 1.00 91.81 83 ALA A CA 1
ATOM 683 C C . ALA A 1 83 ? 14.367 8.308 -11.983 1.00 91.81 83 ALA A C 1
ATOM 685 O O . ALA A 1 83 ? 13.774 7.802 -12.940 1.00 91.81 83 ALA A O 1
ATOM 686 N N . ILE A 1 84 ? 14.729 9.584 -11.912 1.00 91.31 84 ILE A N 1
ATOM 687 C CA . ILE A 1 84 ? 14.745 10.502 -13.045 1.00 91.31 84 ILE A CA 1
ATOM 688 C C . ILE A 1 84 ? 16.183 10.584 -13.571 1.00 91.31 84 ILE A C 1
ATOM 690 O O . ILE A 1 84 ? 17.122 10.501 -12.769 1.00 91.31 84 ILE A O 1
ATOM 694 N N . LEU A 1 85 ? 16.345 10.648 -14.892 1.00 81.56 85 LEU A N 1
ATOM 695 C CA . LEU A 1 85 ? 17.640 10.890 -15.539 1.00 81.56 85 LEU A CA 1
ATOM 696 C C . LEU A 1 85 ? 18.146 12.320 -15.310 1.00 81.56 85 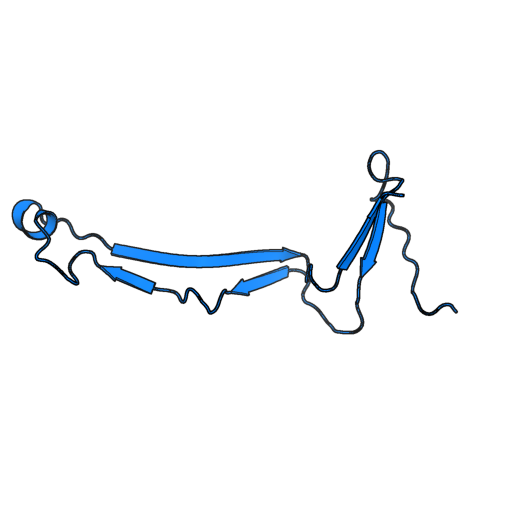LEU A C 1
ATOM 698 O O . LEU A 1 85 ? 17.310 13.235 -15.138 1.00 81.56 85 LEU A O 1
#

Sequence (85 aa):
QGKLKLVVSPYLRGSYDDYWFLLDSTRAVRSVILQQRSDVPVEFSALESGSQSESAWWRDRYFYGVRARYNVGYGLWQTAYGAIL